Protein AF-A0A9D4DYK8-F1 (afdb_monomer_lite)

Secondary structure (DSSP, 8-state):
---TT---SSTT---------SS-SS-SSPPPHHHHHHHHHHHHHHTTGGGTS---HHHHHHHHHHHHHHTTPPP-

Radius of gyration: 16.72 Å; chains: 1; bounding box: 34×38×28 Å

Sequence (76 aa):
MRPSDFSSKHLFNLAIRTNDTASQWFLRQQLGVNKLGQMLKAMAKDAGFLKHKRITNHSVRKFLVQKHRNANIPPT

Foldseek 3Di:
DDDPQPDDPDPDDDDDDDPDPPDDPDDPDDDDLVNVQVVQVVVCVVVVVPPPDDDHPVVVVVVVVVVCVVVVNDDD

pLDDT: mean 73.97, std 16.21, range [42.81, 94.44]

Organism: Dreissena polymorpha (NCBI:txid45954)

Structure (mmCIF, N/CA/C/O backbone):
data_AF-A0A9D4DYK8-F1
#
_entry.id   AF-A0A9D4DYK8-F1
#
loop_
_atom_site.group_PDB
_atom_site.id
_atom_site.type_symbol
_atom_site.label_atom_id
_atom_site.label_alt_id
_atom_site.label_comp_id
_atom_site.label_asym_id
_atom_site.label_entity_id
_atom_site.label_seq_id
_atom_site.pdbx_PDB_ins_code
_atom_site.Cartn_x
_atom_site.Cartn_y
_atom_site.Cartn_z
_atom_site.occupancy
_atom_site.B_iso_or_equiv
_atom_site.auth_seq_id
_atom_site.auth_comp_id
_atom_site.auth_asym_id
_atom_site.auth_atom_id
_atom_site.pdbx_PDB_model_num
ATOM 1 N N . MET A 1 1 ? -14.452 11.816 -16.316 1.00 42.81 1 MET A N 1
ATOM 2 C CA . MET A 1 1 ? -13.844 13.168 -16.353 1.00 42.81 1 MET A CA 1
ATOM 3 C C . MET A 1 1 ? -13.311 13.510 -14.966 1.00 42.81 1 MET A C 1
ATOM 5 O O . MET A 1 1 ? -13.969 13.174 -13.991 1.00 42.81 1 MET A O 1
ATOM 9 N N . ARG A 1 2 ? -12.108 14.092 -14.864 1.00 44.81 2 ARG A N 1
ATOM 10 C CA . ARG A 1 2 ? -11.476 14.491 -13.590 1.00 44.81 2 ARG A CA 1
ATOM 11 C C . ARG A 1 2 ? -11.929 15.918 -13.220 1.00 44.81 2 ARG A C 1
ATOM 13 O O . ARG A 1 2 ? -11.876 16.762 -14.109 1.00 44.81 2 ARG A O 1
ATOM 20 N N . PRO A 1 3 ? -12.356 16.200 -11.972 1.00 53.88 3 PRO A N 1
ATOM 21 C CA . PRO A 1 3 ? -12.773 17.546 -11.564 1.00 53.88 3 PRO A CA 1
ATOM 22 C C . PRO A 1 3 ? -11.641 18.579 -11.687 1.00 53.88 3 PRO A C 1
ATOM 24 O O . PRO A 1 3 ? -10.488 18.270 -11.372 1.00 53.88 3 PRO A O 1
ATOM 27 N N . SER A 1 4 ? -11.984 19.795 -12.126 1.00 57.19 4 SER A N 1
ATOM 28 C CA . SER A 1 4 ? -11.076 20.926 -12.401 1.00 57.19 4 SER A CA 1
ATOM 29 C C . SER A 1 4 ? -10.296 21.428 -11.184 1.00 57.19 4 SER A C 1
ATOM 31 O O . SER A 1 4 ? -9.254 22.058 -11.340 1.00 57.19 4 SER A O 1
ATOM 33 N N . ASP A 1 5 ? -10.766 21.113 -9.978 1.00 53.84 5 ASP A N 1
ATOM 34 C CA . ASP A 1 5 ? -10.233 21.661 -8.725 1.00 53.84 5 ASP A CA 1
ATOM 35 C C . ASP A 1 5 ? -8.905 21.009 -8.296 1.00 53.84 5 ASP A C 1
ATOM 37 O O . ASP A 1 5 ? -8.247 21.458 -7.359 1.00 53.84 5 ASP A O 1
ATOM 41 N N . PHE A 1 6 ? -8.474 19.943 -8.979 1.00 51.78 6 PHE A N 1
ATOM 42 C CA . PHE A 1 6 ? -7.190 19.286 -8.730 1.00 51.78 6 PHE A CA 1
ATOM 43 C C . PHE A 1 6 ? -6.061 19.959 -9.519 1.00 51.78 6 PHE A C 1
ATOM 45 O O . PHE A 1 6 ? -5.485 19.359 -10.428 1.00 51.78 6 PHE A O 1
ATOM 52 N N . SER A 1 7 ? -5.722 21.196 -9.158 1.00 63.00 7 SER A N 1
ATOM 53 C CA . SER A 1 7 ? -4.526 21.871 -9.665 1.00 63.00 7 SER A CA 1
ATOM 54 C C . SER A 1 7 ? -3.343 21.636 -8.724 1.00 63.00 7 SER A 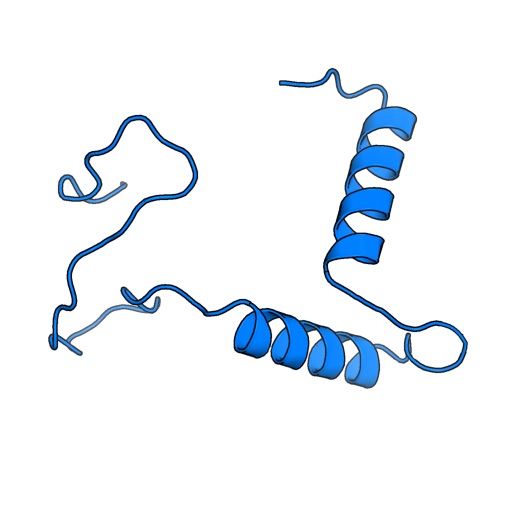C 1
ATOM 56 O O . SER A 1 7 ? -3.267 22.233 -7.656 1.00 63.00 7 SER A O 1
ATOM 58 N N . SER A 1 8 ? -2.407 20.762 -9.106 1.00 48.34 8 SER A N 1
ATOM 59 C CA . SER A 1 8 ? -0.973 21.001 -8.875 1.00 48.34 8 SER A CA 1
ATOM 60 C C . SER A 1 8 ? -0.098 20.002 -9.644 1.00 48.34 8 SER A C 1
ATOM 62 O O . SER A 1 8 ? -0.374 18.806 -9.717 1.00 48.34 8 SER A O 1
ATOM 64 N N . LYS A 1 9 ? 0.995 20.522 -10.214 1.00 52.31 9 LYS A N 1
ATOM 65 C CA . LYS A 1 9 ? 2.063 19.833 -10.966 1.00 52.31 9 LYS A CA 1
ATOM 66 C C . LYS 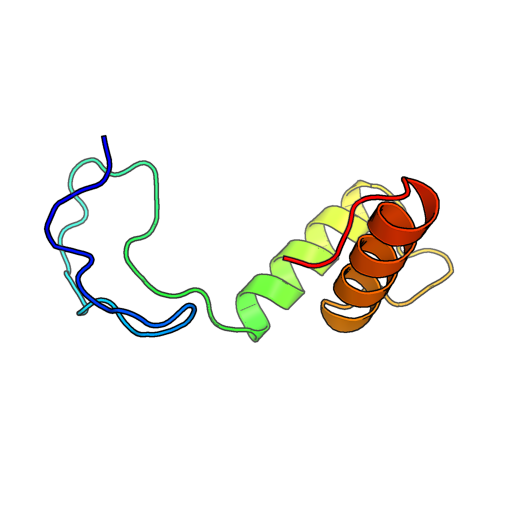A 1 9 ? 2.913 18.859 -10.119 1.00 52.31 9 LYS A C 1
ATOM 68 O O . LYS A 1 9 ? 4.078 18.643 -10.430 1.00 52.31 9 LYS A O 1
ATOM 73 N N . HIS A 1 10 ? 2.391 18.282 -9.037 1.00 44.84 10 HIS A N 1
ATOM 74 C CA . HIS A 1 10 ? 3.184 17.413 -8.165 1.00 44.84 10 HIS A CA 1
ATOM 75 C C . HIS A 1 10 ? 2.384 16.201 -7.686 1.00 44.84 10 HIS A C 1
ATOM 77 O O . HIS A 1 10 ? 1.262 16.336 -7.208 1.00 44.84 10 HIS A O 1
ATOM 83 N N . LEU A 1 11 ? 2.995 15.013 -7.772 1.00 52.56 11 LEU A N 1
ATOM 84 C CA . LEU A 1 11 ? 2.379 13.700 -7.520 1.00 52.56 11 LEU A CA 1
ATOM 85 C C . LEU A 1 11 ? 1.752 13.531 -6.119 1.00 52.56 11 LEU A C 1
ATOM 87 O O . LEU A 1 11 ? 1.038 12.554 -5.904 1.00 52.56 11 LEU A O 1
ATOM 91 N N . PHE A 1 12 ? 1.996 14.450 -5.172 1.00 46.88 12 PHE A N 1
ATOM 92 C CA . PHE A 1 12 ? 1.696 14.223 -3.752 1.00 46.88 12 PHE A CA 1
ATOM 93 C C . PHE A 1 12 ? 1.144 15.413 -2.925 1.00 46.88 12 PHE A C 1
ATOM 95 O O . PHE A 1 12 ? 1.121 15.290 -1.707 1.00 46.88 12 PHE A O 1
ATOM 102 N N . ASN A 1 13 ? 0.652 16.526 -3.498 1.00 51.25 13 ASN A N 1
ATOM 103 C CA . ASN A 1 13 ? 0.081 17.645 -2.700 1.00 51.25 13 ASN A CA 1
ATOM 104 C C . ASN A 1 13 ? -1.412 17.890 -3.016 1.00 51.25 13 ASN A C 1
ATOM 106 O O . ASN A 1 13 ? -1.776 18.092 -4.168 1.00 51.25 13 ASN A O 1
ATOM 110 N N . LEU A 1 14 ? -2.331 17.603 -2.079 1.00 52.47 14 LEU A N 1
ATOM 111 C CA . LEU A 1 14 ? -2.893 18.444 -0.989 1.00 52.47 14 LEU A CA 1
ATOM 112 C C . LEU A 1 14 ? -4.196 19.122 -1.436 1.00 52.47 14 LEU A C 1
ATOM 114 O O . LEU A 1 14 ? -4.195 20.241 -1.928 1.00 52.47 14 LEU A O 1
ATOM 118 N N . ALA A 1 15 ? -5.317 18.413 -1.257 1.00 51.78 15 ALA A N 1
ATOM 119 C CA . ALA A 1 15 ? -6.651 18.987 -1.395 1.00 51.78 15 ALA A CA 1
ATOM 120 C C . ALA A 1 15 ? -7.155 19.498 -0.036 1.00 51.78 15 ALA A C 1
ATOM 122 O O . ALA A 1 15 ? -6.969 18.857 1.002 1.00 51.78 15 ALA A O 1
ATOM 123 N N . ILE A 1 16 ? -7.789 20.668 -0.088 1.00 53.44 16 ILE A N 1
ATOM 124 C CA . ILE A 1 16 ? -8.391 21.417 1.017 1.00 53.44 16 ILE A CA 1
ATOM 125 C C . ILE A 1 16 ? -9.505 20.584 1.675 1.00 53.44 16 ILE A C 1
ATOM 127 O O . ILE A 1 16 ? -10.300 19.936 0.989 1.00 53.44 16 ILE A O 1
ATOM 131 N N . ARG A 1 17 ? -9.571 20.603 3.016 1.00 48.22 17 ARG A N 1
ATOM 132 C CA . ARG A 1 17 ? -10.657 19.990 3.800 1.00 48.22 17 ARG A CA 1
ATOM 133 C C . ARG A 1 17 ? -11.992 20.587 3.347 1.00 48.22 17 ARG A C 1
ATOM 135 O O . ARG A 1 17 ? -12.253 21.759 3.583 1.00 48.22 17 ARG A O 1
ATOM 142 N N . THR A 1 18 ? -12.834 19.777 2.720 1.00 55.53 18 THR A N 1
ATOM 143 C CA . THR A 1 18 ? -14.217 20.140 2.400 1.00 55.53 18 THR A CA 1
ATOM 144 C C . THR A 1 18 ? -15.120 19.213 3.202 1.00 55.53 18 THR A C 1
ATOM 146 O O . THR A 1 18 ? -15.007 17.994 3.101 1.00 55.53 18 THR A O 1
ATOM 149 N N . ASN A 1 19 ? -15.969 19.790 4.053 1.00 56.59 19 ASN A N 1
ATOM 150 C CA . ASN A 1 19 ? -16.897 19.055 4.926 1.00 56.59 19 ASN A CA 1
ATOM 151 C C . ASN A 1 19 ? -18.129 18.530 4.169 1.00 56.59 19 ASN A C 1
ATOM 153 O O . ASN A 1 19 ? -19.115 18.137 4.788 1.00 56.59 19 ASN A O 1
ATOM 157 N N . ASP A 1 20 ? -18.091 18.556 2.839 1.00 54.84 20 ASP A N 1
ATOM 158 C CA . ASP A 1 20 ? -19.245 18.235 2.022 1.00 54.84 20 ASP A CA 1
ATOM 159 C C . ASP A 1 20 ? -19.302 16.723 1.788 1.00 54.84 20 ASP A C 1
ATOM 161 O O . ASP A 1 20 ? -18.472 16.140 1.087 1.00 54.84 20 ASP A O 1
ATOM 165 N N . THR A 1 21 ? -20.243 16.081 2.475 1.00 57.12 21 THR A N 1
ATOM 166 C CA . THR A 1 21 ? -20.474 14.628 2.460 1.00 57.12 21 THR A CA 1
ATOM 167 C C . THR A 1 21 ? -21.504 14.216 1.408 1.00 57.12 21 THR A C 1
ATOM 169 O O . THR A 1 21 ? -21.848 13.038 1.304 1.00 57.12 21 THR A O 1
ATOM 172 N N . ALA A 1 22 ? -21.984 15.156 0.591 1.00 59.75 22 ALA A N 1
ATOM 173 C CA . ALA A 1 22 ? -22.973 14.875 -0.432 1.00 59.75 22 ALA A CA 1
ATOM 174 C C . ALA A 1 22 ? -22.351 14.148 -1.645 1.00 59.75 22 ALA A C 1
ATOM 176 O O . ALA A 1 22 ? -21.620 14.722 -2.449 1.00 59.75 22 ALA A O 1
ATOM 177 N N . SER A 1 23 ? -22.705 12.866 -1.794 1.00 60.09 23 SER A N 1
ATOM 178 C CA . SER A 1 23 ? -22.651 12.094 -3.048 1.00 60.09 23 SER A CA 1
ATOM 179 C C . SER A 1 23 ? -21.273 11.915 -3.707 1.00 60.09 23 SER A C 1
ATOM 181 O O . SER A 1 23 ? -21.102 12.097 -4.914 1.00 60.09 23 SER A O 1
ATOM 183 N N . GLN A 1 24 ? -20.254 11.518 -2.946 1.00 63.22 24 GLN A N 1
ATOM 184 C CA . GLN A 1 24 ? -19.004 11.046 -3.548 1.00 63.22 24 GLN A CA 1
ATOM 185 C C . GLN A 1 24 ? -18.673 9.637 -3.069 1.00 63.22 24 GLN A C 1
ATOM 187 O O . GLN A 1 24 ? -18.537 9.377 -1.879 1.00 63.22 24 GLN A O 1
ATOM 192 N N . TRP A 1 25 ? -18.499 8.719 -4.026 1.00 66.12 25 TRP A N 1
ATOM 193 C CA . TRP A 1 25 ? -18.054 7.338 -3.788 1.00 66.12 25 TRP A CA 1
ATOM 194 C C . TRP A 1 25 ? -16.571 7.250 -3.378 1.00 66.12 25 TRP A C 1
ATOM 196 O O . TRP A 1 25 ? -16.031 6.159 -3.208 1.00 66.12 25 TRP A O 1
ATOM 206 N N . PHE A 1 26 ? -15.900 8.395 -3.223 1.00 63.72 26 PHE A N 1
ATOM 207 C CA . PHE A 1 26 ? -14.504 8.504 -2.828 1.00 63.72 26 PHE A CA 1
ATOM 208 C C . PHE A 1 26 ? -14.332 9.533 -1.707 1.00 63.72 26 PHE A C 1
ATOM 210 O O . PHE A 1 26 ? -15.008 10.559 -1.665 1.00 63.72 26 PHE A O 1
ATOM 217 N N . LEU A 1 27 ? -13.380 9.280 -0.806 1.00 64.06 27 LEU A N 1
ATOM 218 C CA . LEU A 1 27 ? -12.974 10.283 0.173 1.00 64.06 27 LEU A CA 1
ATOM 219 C C . LEU A 1 27 ? -12.172 11.390 -0.519 1.00 64.06 27 LEU A C 1
ATOM 221 O O . LEU A 1 27 ? -11.130 11.129 -1.118 1.00 64.06 27 LEU A O 1
ATOM 225 N N . ARG A 1 28 ? -12.605 12.642 -0.343 1.00 66.88 28 ARG A N 1
ATOM 226 C CA . ARG A 1 28 ? -11.825 13.839 -0.709 1.00 66.88 28 ARG A CA 1
ATOM 227 C C . ARG A 1 28 ? -10.594 14.064 0.175 1.00 66.88 28 ARG A C 1
ATOM 229 O O . ARG A 1 28 ? -9.713 14.841 -0.185 1.00 66.88 28 ARG A O 1
ATOM 236 N N . GLN A 1 29 ? -10.520 13.400 1.328 1.00 67.25 29 GLN A N 1
ATOM 237 C CA . GLN A 1 29 ? -9.445 13.583 2.297 1.00 67.25 29 GLN A CA 1
ATOM 238 C C . GLN A 1 29 ? -8.262 12.641 2.029 1.00 67.25 29 GLN A C 1
ATOM 240 O O . GLN A 1 29 ? -8.444 11.465 1.714 1.00 67.25 29 GLN A O 1
ATOM 245 N N . GLN A 1 30 ? -7.036 13.142 2.218 1.00 66.69 30 GLN A N 1
ATOM 246 C CA . GLN A 1 30 ? -5.830 12.317 2.136 1.00 66.69 30 GLN A CA 1
ATOM 247 C C . GLN A 1 30 ? -5.862 11.181 3.167 1.00 66.69 30 GLN A C 1
ATOM 249 O O . GLN A 1 30 ? -6.103 11.398 4.358 1.00 66.69 30 GLN A O 1
ATOM 254 N N . LEU A 1 31 ? -5.567 9.963 2.713 1.00 77.94 31 LEU A N 1
ATOM 255 C CA . LEU A 1 31 ? -5.385 8.819 3.597 1.00 77.94 31 LEU A CA 1
ATOM 256 C C . LEU A 1 31 ? -3.973 8.847 4.183 1.00 77.94 31 LEU A C 1
ATOM 258 O O . LEU A 1 31 ? -2.981 8.749 3.463 1.00 77.94 31 LEU A O 1
ATOM 262 N N . GLY A 1 32 ? -3.884 8.951 5.508 1.00 79.50 32 GLY A N 1
ATOM 263 C CA . GLY A 1 32 ? -2.605 8.884 6.209 1.00 79.50 32 GLY A CA 1
ATOM 264 C C . GLY A 1 32 ? -1.919 7.522 6.048 1.00 79.50 32 GLY A C 1
ATOM 265 O O . GLY A 1 32 ? -2.577 6.483 5.936 1.00 79.50 32 GLY A O 1
ATOM 266 N N . VAL A 1 33 ? -0.583 7.518 6.119 1.00 74.69 33 VAL A N 1
ATOM 267 C CA . VAL A 1 33 ? 0.268 6.319 5.969 1.00 74.69 33 VAL A CA 1
ATOM 268 C C . VAL A 1 33 ? -0.159 5.183 6.908 1.00 74.69 33 VAL A C 1
ATOM 270 O O . VAL A 1 33 ? -0.175 4.018 6.507 1.00 74.69 33 VAL A O 1
ATOM 273 N N . ASN A 1 34 ? -0.577 5.521 8.132 1.00 81.62 34 ASN A N 1
ATOM 274 C CA . ASN A 1 34 ? -1.064 4.553 9.116 1.00 81.62 34 ASN A CA 1
ATOM 275 C C . ASN A 1 34 ? -2.360 3.868 8.667 1.00 81.62 34 ASN A C 1
ATOM 277 O O . ASN A 1 34 ? -2.479 2.650 8.790 1.00 81.62 34 ASN A O 1
ATOM 281 N N . LYS A 1 35 ? -3.305 4.628 8.101 1.00 84.12 35 LYS A N 1
ATOM 282 C CA . LYS A 1 35 ? -4.588 4.092 7.631 1.00 84.12 35 LYS A CA 1
ATOM 283 C C . LYS A 1 35 ? -4.388 3.172 6.428 1.00 84.12 35 LYS A C 1
ATOM 285 O O . LYS A 1 35 ? -4.910 2.062 6.422 1.00 84.12 35 LYS A O 1
ATOM 290 N N . LEU A 1 36 ? -3.533 3.569 5.484 1.00 85.06 36 LEU A N 1
ATOM 291 C CA . LEU A 1 36 ? -3.137 2.721 4.353 1.00 85.06 36 LEU A CA 1
ATOM 292 C C . LEU A 1 36 ? -2.457 1.425 4.816 1.00 85.06 36 LEU A C 1
ATOM 294 O O . LEU A 1 36 ? -2.781 0.342 4.336 1.00 85.06 36 LEU A O 1
ATOM 298 N N . GLY A 1 37 ? -1.549 1.521 5.790 1.00 85.94 37 GLY A N 1
ATOM 299 C CA . GLY A 1 37 ? -0.892 0.352 6.369 1.00 85.94 37 GLY A CA 1
ATOM 300 C C . GLY A 1 37 ? -1.867 -0.603 7.066 1.00 85.94 37 GLY A C 1
ATOM 301 O O . GLY A 1 37 ? -1.707 -1.817 6.954 1.00 85.94 37 GLY A O 1
ATOM 302 N N . GLN A 1 38 ? -2.883 -0.084 7.761 1.00 87.38 38 GLN A N 1
ATOM 303 C CA . GLN A 1 38 ? -3.922 -0.909 8.387 1.00 87.38 38 GLN A CA 1
ATOM 304 C C . GLN A 1 38 ? -4.801 -1.613 7.349 1.00 87.38 38 GLN A C 1
ATOM 306 O O . GLN A 1 38 ? -5.016 -2.816 7.468 1.00 87.38 38 GLN A O 1
ATOM 311 N N . MET A 1 39 ? -5.238 -0.901 6.305 1.00 89.44 39 MET A N 1
ATOM 312 C CA . MET A 1 39 ? -6.013 -1.494 5.209 1.00 89.44 39 MET A CA 1
ATOM 313 C C . MET A 1 39 ? -5.242 -2.629 4.531 1.00 89.44 39 MET A C 1
ATOM 315 O O . MET A 1 39 ? -5.780 -3.713 4.328 1.00 89.44 39 MET A O 1
ATOM 319 N N . LEU A 1 40 ? -3.955 -2.412 4.240 1.00 88.69 40 LEU A N 1
ATOM 320 C CA . LEU A 1 40 ? -3.096 -3.436 3.651 1.00 88.69 40 LEU A CA 1
ATOM 321 C C . LEU A 1 40 ? -2.968 -4.674 4.546 1.00 88.69 40 LEU A C 1
ATOM 323 O O . LEU A 1 40 ? -3.015 -5.794 4.047 1.00 88.69 40 LEU A O 1
ATOM 327 N N . LYS A 1 41 ? -2.822 -4.488 5.863 1.00 87.31 41 LYS A N 1
ATOM 328 C CA . LYS A 1 41 ? -2.770 -5.606 6.815 1.00 87.31 41 LYS A CA 1
ATOM 329 C C . LYS A 1 41 ? -4.077 -6.392 6.848 1.00 87.31 41 LYS A C 1
ATOM 331 O O . LYS A 1 41 ? -4.010 -7.615 6.880 1.00 87.31 41 LYS A O 1
ATOM 336 N N . ALA A 1 42 ? -5.223 -5.712 6.836 1.00 89.94 42 ALA A N 1
ATOM 337 C CA . ALA A 1 42 ? -6.532 -6.360 6.805 1.00 89.94 42 ALA A CA 1
ATOM 338 C C . ALA A 1 42 ? -6.682 -7.218 5.539 1.00 89.94 42 ALA A C 1
ATOM 340 O O . ALA A 1 42 ? -6.853 -8.426 5.640 1.00 89.94 42 ALA A O 1
ATOM 341 N N . MET A 1 43 ? -6.440 -6.635 4.360 1.00 90.38 43 MET A N 1
ATOM 342 C CA . MET A 1 43 ? -6.494 -7.369 3.089 1.00 90.38 43 MET A CA 1
ATOM 343 C C . MET A 1 43 ? -5.510 -8.547 3.044 1.00 90.38 43 MET A C 1
ATOM 345 O O . MET A 1 43 ? -5.849 -9.631 2.580 1.00 90.38 43 MET A O 1
ATOM 349 N N . ALA A 1 44 ? -4.287 -8.363 3.550 1.00 88.62 44 ALA A N 1
ATOM 350 C CA . ALA A 1 44 ? -3.294 -9.433 3.603 1.00 88.62 44 ALA A CA 1
ATOM 351 C C . ALA A 1 44 ? -3.689 -10.562 4.567 1.00 88.62 44 ALA A C 1
ATOM 353 O O . ALA A 1 44 ? -3.329 -11.715 4.327 1.00 88.62 44 ALA A O 1
ATOM 354 N N . LYS A 1 45 ? -4.399 -10.241 5.656 1.00 88.88 45 LYS A N 1
ATOM 355 C CA . LYS A 1 45 ? -4.946 -11.227 6.592 1.00 88.88 45 LYS A CA 1
ATOM 356 C C . LYS A 1 45 ? -6.031 -12.052 5.913 1.00 88.88 45 LYS A C 1
ATOM 358 O O . LYS A 1 45 ? -5.939 -13.275 5.932 1.00 88.88 45 LYS A O 1
ATOM 363 N N . ASP A 1 46 ? -6.987 -11.380 5.282 1.00 90.44 46 ASP A N 1
ATOM 364 C CA . ASP A 1 46 ? -8.141 -12.015 4.641 1.00 90.44 46 ASP A CA 1
ATOM 365 C C . ASP A 1 46 ? -7.712 -12.896 3.460 1.00 90.44 46 ASP A C 1
ATOM 367 O O . ASP A 1 46 ? -8.240 -13.985 3.265 1.00 90.44 46 ASP A O 1
ATOM 371 N N . ALA A 1 47 ? -6.674 -12.484 2.730 1.00 89.19 47 ALA A N 1
ATOM 372 C CA . ALA A 1 47 ? -6.073 -13.272 1.657 1.00 89.19 47 ALA A CA 1
ATOM 373 C C . ALA A 1 47 ? -5.069 -14.345 2.141 1.00 89.19 47 ALA A C 1
ATOM 375 O O . ALA A 1 47 ? -4.464 -15.038 1.326 1.00 89.19 47 ALA A O 1
ATOM 376 N N . GLY A 1 48 ? -4.841 -14.482 3.453 1.00 88.56 48 GLY A N 1
ATOM 377 C CA . GLY A 1 48 ? -3.969 -15.517 4.024 1.00 88.56 48 GLY A CA 1
ATOM 378 C C . GLY A 1 48 ? -2.458 -15.293 3.852 1.00 88.56 48 GLY A C 1
ATOM 379 O O . GLY A 1 48 ? -1.669 -16.193 4.142 1.00 88.56 48 GLY A O 1
ATOM 380 N N . PHE A 1 49 ? -2.016 -14.101 3.439 1.00 83.44 49 PHE A N 1
ATOM 381 C CA . PHE A 1 49 ? -0.603 -13.787 3.171 1.00 83.44 49 PHE A CA 1
ATOM 382 C C . PHE A 1 49 ? 0.250 -13.546 4.427 1.00 83.44 49 PHE A C 1
ATOM 384 O O . PHE A 1 49 ? 1.478 -13.501 4.342 1.00 83.44 49 PHE A O 1
ATOM 391 N N . LEU A 1 50 ? -0.365 -13.399 5.605 1.00 77.31 50 LEU A N 1
ATOM 392 C CA . LEU A 1 50 ? 0.348 -13.063 6.846 1.00 77.31 50 LEU A CA 1
ATOM 393 C C . LEU A 1 50 ? 1.070 -14.244 7.521 1.00 77.31 50 LEU A C 1
ATOM 395 O O . LEU A 1 50 ? 1.735 -14.028 8.529 1.00 77.31 50 LEU A O 1
ATOM 399 N N . LYS A 1 51 ? 0.984 -15.471 6.987 1.00 73.88 51 LYS A N 1
ATOM 400 C CA . LYS A 1 51 ? 1.545 -16.669 7.643 1.00 73.88 51 LYS A CA 1
ATOM 401 C C . LYS A 1 51 ? 3.072 -16.664 7.778 1.00 73.88 51 LYS A C 1
ATOM 403 O O . LYS A 1 51 ? 3.589 -17.199 8.752 1.00 73.88 51 LYS A O 1
ATOM 408 N N . HIS A 1 52 ? 3.795 -16.073 6.824 1.00 70.31 52 HIS A N 1
ATOM 409 C CA . HIS A 1 52 ? 5.258 -16.229 6.748 1.00 70.31 52 HIS A CA 1
ATOM 410 C C . HIS A 1 52 ? 6.032 -14.925 6.555 1.00 70.31 52 HIS A C 1
ATOM 412 O O . HIS A 1 52 ? 7.260 -14.923 6.621 1.00 70.31 52 HIS A O 1
ATOM 418 N N . LYS A 1 53 ? 5.354 -13.803 6.285 1.00 75.44 53 LYS A N 1
ATOM 419 C CA . LYS A 1 53 ? 6.048 -12.554 5.969 1.00 75.44 53 LYS A CA 1
ATOM 420 C C . LYS A 1 53 ? 5.249 -11.329 6.372 1.00 75.44 53 LYS A C 1
ATOM 422 O O . LYS A 1 53 ? 4.045 -11.233 6.151 1.00 75.44 53 LYS A O 1
ATOM 427 N N . ARG A 1 54 ? 5.959 -10.337 6.912 1.00 83.12 54 ARG A N 1
ATOM 428 C CA . ARG A 1 54 ? 5.385 -9.026 7.209 1.00 83.12 54 ARG A CA 1
ATOM 429 C C . ARG A 1 54 ? 5.128 -8.267 5.906 1.00 83.12 54 ARG A C 1
ATOM 431 O O . ARG A 1 54 ? 6.066 -7.774 5.280 1.00 83.12 54 ARG A O 1
ATOM 438 N N . ILE A 1 55 ? 3.858 -8.139 5.529 1.00 85.50 55 ILE A N 1
ATOM 439 C CA . ILE A 1 55 ? 3.431 -7.289 4.415 1.0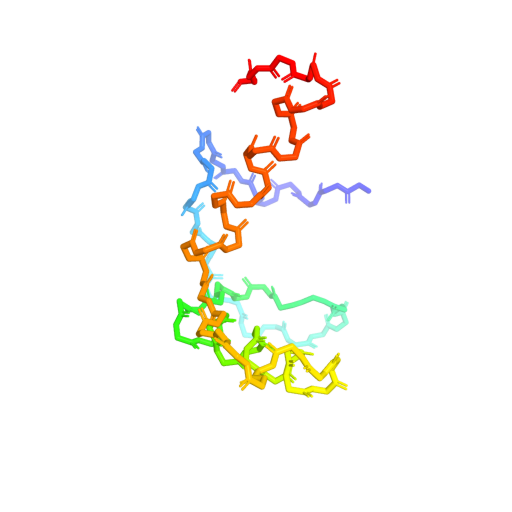0 85.50 55 ILE A CA 1
ATOM 440 C C . ILE A 1 55 ? 3.405 -5.828 4.888 1.00 85.50 55 ILE A C 1
ATOM 442 O O . ILE A 1 55 ? 2.724 -5.461 5.845 1.00 85.50 55 ILE A O 1
ATOM 446 N N . THR A 1 56 ? 4.188 -4.986 4.222 1.00 86.81 56 THR A N 1
ATOM 447 C CA . THR A 1 56 ? 4.279 -3.536 4.448 1.00 86.81 56 THR A CA 1
ATOM 448 C C . THR A 1 56 ? 4.171 -2.779 3.131 1.00 86.81 56 THR A C 1
ATOM 450 O O . THR A 1 56 ? 4.526 -3.317 2.079 1.00 86.81 56 THR A O 1
ATOM 453 N N . ASN A 1 57 ? 3.796 -1.497 3.186 1.00 85.31 57 ASN A N 1
ATOM 454 C CA . ASN A 1 57 ? 3.789 -0.619 2.007 1.00 85.31 57 ASN A CA 1
ATOM 455 C C . ASN A 1 57 ? 5.133 -0.654 1.256 1.00 85.31 57 ASN A C 1
ATOM 457 O O . ASN A 1 57 ? 5.164 -0.704 0.029 1.00 85.31 57 ASN A O 1
ATOM 461 N N . HIS A 1 58 ? 6.250 -0.711 1.990 1.00 87.81 58 HIS A N 1
ATOM 462 C CA . HIS A 1 58 ? 7.578 -0.818 1.391 1.00 87.81 58 HIS A CA 1
ATOM 463 C C . HIS A 1 58 ? 7.767 -2.127 0.609 1.00 87.81 58 HIS A C 1
ATOM 465 O O . HIS A 1 58 ? 8.212 -2.105 -0.538 1.00 87.81 58 HIS A O 1
ATOM 471 N N . SER A 1 59 ? 7.394 -3.267 1.201 1.00 87.56 59 SER A N 1
ATOM 472 C CA . SER A 1 59 ? 7.507 -4.571 0.531 1.00 87.56 59 SER A CA 1
ATOM 473 C C . SER A 1 59 ? 6.628 -4.670 -0.718 1.00 87.56 59 SER A C 1
ATOM 475 O O . SER A 1 59 ? 7.070 -5.208 -1.731 1.00 87.56 59 SER A O 1
ATOM 477 N N . VAL A 1 60 ? 5.428 -4.078 -0.682 1.00 88.19 60 VAL A N 1
ATOM 478 C CA . VAL A 1 60 ? 4.517 -4.026 -1.832 1.00 88.19 60 VAL A CA 1
ATOM 479 C C . VAL A 1 60 ? 5.111 -3.170 -2.949 1.00 88.19 60 VAL A C 1
ATOM 481 O O . VAL A 1 60 ? 5.131 -3.597 -4.101 1.00 88.19 60 VAL A O 1
ATOM 484 N N . ARG A 1 61 ? 5.688 -2.005 -2.616 1.00 89.94 61 ARG A N 1
ATOM 485 C CA . ARG A 1 61 ? 6.372 -1.146 -3.595 1.00 89.94 61 ARG A CA 1
ATOM 486 C C . ARG A 1 61 ? 7.518 -1.882 -4.292 1.00 89.94 61 ARG A C 1
ATOM 488 O O . ARG A 1 61 ? 7.626 -1.819 -5.512 1.00 89.94 61 ARG A O 1
ATOM 495 N N . LYS A 1 62 ? 8.369 -2.584 -3.537 1.00 92.06 62 LYS A N 1
ATOM 496 C CA . LYS A 1 62 ? 9.482 -3.365 -4.106 1.00 92.06 62 LYS A CA 1
ATOM 497 C C . LYS A 1 62 ? 8.984 -4.466 -5.039 1.00 92.06 62 LYS A C 1
ATOM 499 O O . LYS A 1 62 ? 9.518 -4.604 -6.135 1.00 92.06 62 LYS A O 1
ATOM 504 N N . PHE A 1 63 ? 7.951 -5.200 -4.628 1.00 90.56 63 PHE A N 1
ATOM 505 C CA . PHE A 1 63 ? 7.348 -6.242 -5.455 1.00 90.56 63 PHE A CA 1
ATOM 506 C C . PHE A 1 63 ? 6.792 -5.682 -6.767 1.00 90.56 63 PHE A C 1
ATOM 508 O O . PHE A 1 63 ? 7.057 -6.243 -7.823 1.00 90.56 63 PHE A O 1
ATOM 515 N N . LEU A 1 64 ? 6.079 -4.554 -6.719 1.00 91.00 64 LEU A N 1
ATOM 516 C CA . LEU A 1 64 ? 5.519 -3.921 -7.912 1.00 91.00 64 LEU A CA 1
ATOM 517 C C . LEU A 1 64 ? 6.616 -3.483 -8.894 1.00 91.00 64 LEU A C 1
ATOM 519 O O . LEU A 1 64 ? 6.533 -3.787 -10.080 1.00 91.00 64 LEU A O 1
ATOM 523 N N . VAL A 1 65 ? 7.683 -2.847 -8.399 1.00 91.19 65 VAL A N 1
ATOM 524 C CA . VAL A 1 65 ? 8.841 -2.479 -9.232 1.00 91.19 65 VAL A CA 1
ATOM 525 C C . VAL A 1 65 ? 9.489 -3.718 -9.850 1.00 91.19 65 VAL A C 1
ATOM 527 O O . VAL A 1 65 ? 9.785 -3.720 -11.042 1.00 91.19 65 VAL A O 1
ATOM 530 N N . GLN A 1 66 ? 9.679 -4.786 -9.070 1.00 92.50 66 GLN A N 1
ATOM 531 C CA . GLN A 1 66 ? 10.228 -6.040 -9.585 1.00 92.50 66 GLN A CA 1
ATOM 532 C C . GLN A 1 66 ? 9.316 -6.661 -10.649 1.00 92.50 66 GLN A C 1
ATOM 534 O O . GLN A 1 66 ? 9.802 -7.100 -11.684 1.00 92.50 66 GLN A O 1
ATOM 539 N N . LYS A 1 67 ? 7.997 -6.661 -10.428 1.00 94.19 67 LYS A N 1
ATOM 540 C CA . LYS A 1 67 ? 7.007 -7.167 -11.383 1.00 94.19 67 LYS A CA 1
ATOM 541 C C . LYS A 1 67 ? 7.071 -6.403 -12.706 1.00 94.19 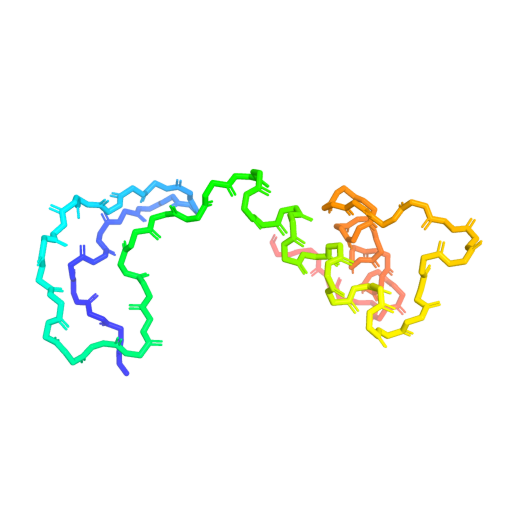67 LYS A C 1
ATOM 543 O O . LYS A 1 67 ? 7.081 -7.034 -13.755 1.00 94.19 67 LYS A O 1
ATOM 548 N N . HIS A 1 68 ? 7.154 -5.073 -12.663 1.00 92.75 68 HIS A N 1
ATOM 549 C CA . HIS A 1 68 ? 7.298 -4.252 -13.869 1.00 92.75 68 HIS A CA 1
ATOM 550 C C . HIS A 1 68 ? 8.612 -4.517 -14.602 1.00 92.75 68 HIS A C 1
ATOM 552 O O . HIS A 1 68 ? 8.599 -4.669 -15.820 1.00 92.75 68 HIS A O 1
ATOM 558 N N . ARG A 1 69 ? 9.723 -4.654 -13.865 1.00 91.12 69 ARG A N 1
ATOM 559 C CA . ARG A 1 69 ? 11.019 -5.037 -14.444 1.00 91.12 69 ARG A CA 1
ATOM 560 C C . ARG A 1 6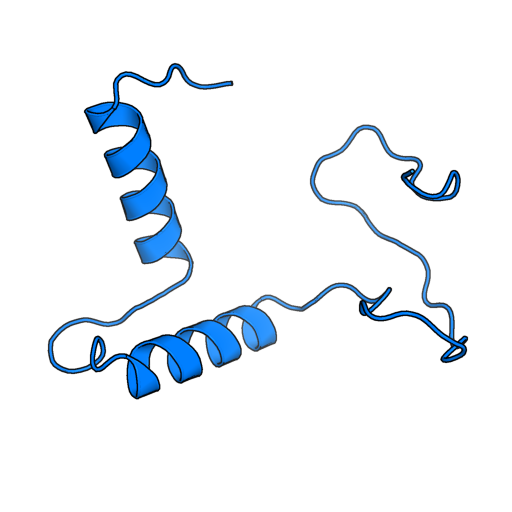9 ? 10.955 -6.398 -15.131 1.00 91.12 69 ARG A C 1
ATOM 562 O O . ARG A 1 69 ? 11.394 -6.514 -16.263 1.00 91.12 69 ARG A O 1
ATOM 569 N N . ASN A 1 70 ? 10.358 -7.397 -14.481 1.00 94.44 70 ASN A N 1
ATOM 570 C CA . ASN A 1 70 ? 10.182 -8.733 -15.058 1.00 94.44 70 ASN A CA 1
ATOM 571 C C . ASN A 1 70 ? 9.301 -8.712 -16.317 1.00 94.44 70 ASN A C 1
ATOM 573 O O . ASN A 1 70 ? 9.462 -9.555 -17.190 1.00 94.44 70 ASN A O 1
ATOM 577 N N . ALA A 1 71 ? 8.374 -7.756 -16.406 1.00 94.19 71 ALA A N 1
ATOM 578 C CA . ALA A 1 71 ? 7.521 -7.540 -17.569 1.00 94.19 71 ALA A CA 1
ATOM 579 C C . ALA A 1 71 ? 8.162 -6.639 -18.645 1.00 94.19 71 ALA A C 1
ATOM 581 O O . ALA A 1 71 ? 7.476 -6.270 -19.593 1.00 94.19 71 ALA A O 1
ATOM 582 N N . ASN A 1 72 ? 9.440 -6.257 -18.501 1.00 91.81 72 ASN A N 1
ATOM 583 C CA . ASN A 1 72 ? 10.153 -5.325 -19.386 1.00 91.81 72 ASN A CA 1
ATOM 584 C C . ASN A 1 72 ? 9.428 -3.985 -19.602 1.00 91.81 72 ASN A C 1
ATOM 586 O O . ASN A 1 72 ? 9.567 -3.352 -20.646 1.00 91.81 72 ASN A O 1
ATOM 590 N N . ILE A 1 73 ? 8.656 -3.534 -18.609 1.00 88.75 73 ILE A N 1
ATOM 591 C CA . ILE A 1 73 ? 7.985 -2.236 -18.666 1.00 88.75 73 ILE A CA 1
ATOM 592 C C . ILE A 1 73 ? 9.019 -1.163 -18.290 1.00 88.75 73 ILE A C 1
ATOM 594 O O . ILE A 1 73 ? 9.553 -1.212 -17.174 1.00 88.75 73 ILE A O 1
ATOM 598 N N . PRO A 1 74 ? 9.326 -0.211 -19.190 1.00 81.31 74 PRO A N 1
ATOM 59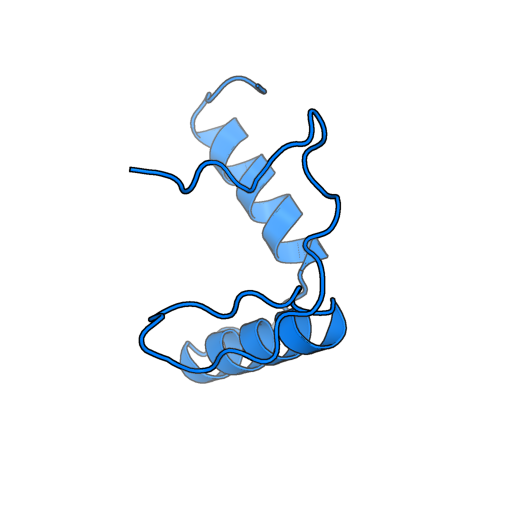9 C CA . PRO A 1 74 ? 10.317 0.820 -18.924 1.00 81.31 74 PRO A CA 1
ATOM 600 C C . PRO A 1 74 ? 9.854 1.758 -17.795 1.00 81.31 74 PRO A C 1
ATOM 602 O O . PRO A 1 74 ? 8.652 1.975 -17.618 1.00 81.31 74 PRO A O 1
ATOM 605 N N . PRO A 1 75 ? 10.792 2.309 -17.007 1.00 76.12 75 PRO A N 1
ATOM 606 C CA . PRO A 1 75 ? 10.467 3.307 -15.998 1.00 76.12 75 PRO A CA 1
ATOM 607 C C . PRO A 1 75 ? 9.952 4.587 -16.672 1.00 76.12 75 PRO A C 1
ATOM 609 O O . PRO A 1 75 ? 10.603 5.117 -17.569 1.00 76.12 75 PRO A O 1
ATOM 612 N N . THR A 1 76 ? 8.781 5.054 -16.237 1.00 66.25 76 THR A N 1
ATOM 613 C CA . THR A 1 76 ? 8.209 6.369 -16.576 1.00 66.25 76 THR A CA 1
ATOM 614 C C . THR A 1 76 ? 8.805 7.481 -15.735 1.00 66.25 76 THR A C 1
ATOM 616 O O . THR A 1 76 ? 8.967 7.230 -14.515 1.00 66.25 76 THR A O 1
#